Protein AF-A0A2P9A8A1-F1 (afdb_monomer_lite)

Radius of gyration: 34.16 Å; chains: 1; bounding box: 53×49×108 Å

pLDDT: mean 90.62, std 10.9, range [49.34, 97.44]

Secondary structure (DSSP, 8-state):
--HHHHHHHSSPP--S---HHHH--PPP-SS---TT-S-HHHHHHHHHTSTT-STT-SSSHHHHHHHHHHHHHSTTSSPPPGGGHHHHGGG-HHHHHHHHHHSTT--THHHHHHHHHHIIIIIT--SS---HHHHHHHHHHHHHHH-

Structure (mmCIF, N/CA/C/O backbone):
data_AF-A0A2P9A8A1-F1
#
_entry.id   AF-A0A2P9A8A1-F1
#
loop_
_atom_site.group_PDB
_atom_site.id
_atom_site.type_symbol
_atom_site.label_atom_id
_atom_site.label_alt_id
_atom_site.label_comp_id
_atom_site.label_asym_id
_atom_site.label_entity_id
_atom_site.label_seq_id
_atom_site.pdbx_PDB_ins_code
_atom_site.Cartn_x
_atom_site.Cartn_y
_atom_site.Cartn_z
_atom_site.occupancy
_atom_site.B_iso_or_equiv
_atom_site.auth_seq_id
_atom_site.auth_comp_id
_atom_site.auth_asym_id
_atom_site.auth_atom_id
_atom_site.pdbx_PDB_model_num
ATOM 1 N N . MET A 1 1 ? 18.226 33.201 -76.814 1.00 49.34 1 MET A N 1
ATOM 2 C CA . MET A 1 1 ? 17.059 32.319 -76.571 1.00 49.34 1 MET A CA 1
ATOM 3 C C . MET A 1 1 ? 16.875 32.168 -75.066 1.00 49.34 1 MET A C 1
ATOM 5 O O . MET A 1 1 ? 17.801 31.730 -74.400 1.00 49.34 1 MET A O 1
ATOM 9 N N . ASN A 1 2 ? 15.728 32.590 -74.523 1.00 49.62 2 ASN A N 1
ATOM 10 C CA . ASN A 1 2 ? 15.439 32.546 -73.082 1.00 49.62 2 ASN A CA 1
ATOM 11 C C . ASN A 1 2 ? 15.038 31.127 -72.655 1.00 49.62 2 ASN A C 1
ATOM 13 O O . ASN A 1 2 ? 13.856 30.784 -72.641 1.00 49.62 2 ASN A O 1
ATOM 17 N N . ILE A 1 3 ? 16.036 30.314 -72.308 1.00 58.34 3 ILE A N 1
ATOM 18 C CA . ILE A 1 3 ? 15.895 28.912 -71.874 1.00 58.34 3 ILE A CA 1
ATOM 19 C C . ILE A 1 3 ? 14.925 28.781 -70.679 1.00 58.34 3 ILE A C 1
ATOM 21 O O . ILE A 1 3 ? 14.179 27.810 -70.578 1.00 58.34 3 ILE A O 1
ATOM 25 N N . SER A 1 4 ? 14.842 29.810 -69.830 1.00 57.91 4 SER A N 1
ATOM 26 C CA . SER A 1 4 ? 13.936 29.871 -68.677 1.00 57.91 4 SER A CA 1
ATOM 27 C C . SER A 1 4 ? 12.444 29.840 -69.038 1.00 57.91 4 SER A C 1
ATOM 29 O O . SER A 1 4 ? 11.661 29.227 -68.317 1.00 57.91 4 SER A O 1
ATOM 31 N N . ARG A 1 5 ? 12.025 30.447 -70.160 1.00 55.47 5 ARG A N 1
ATOM 32 C CA . ARG A 1 5 ? 10.606 30.464 -70.578 1.00 55.47 5 ARG A CA 1
ATOM 33 C C . ARG A 1 5 ? 10.151 29.141 -71.194 1.00 55.47 5 ARG A C 1
ATOM 35 O O . ARG A 1 5 ? 8.987 28.786 -71.053 1.00 55.47 5 ARG A O 1
ATOM 42 N N . VAL A 1 6 ? 11.063 28.408 -71.836 1.00 55.31 6 VAL A N 1
ATOM 43 C CA . VAL A 1 6 ? 10.776 27.097 -72.447 1.00 55.31 6 VAL A CA 1
ATOM 44 C C . VAL A 1 6 ? 10.586 26.023 -71.371 1.00 55.31 6 VAL A C 1
ATOM 46 O O . VAL A 1 6 ? 9.683 25.200 -71.470 1.00 55.31 6 VAL A O 1
ATOM 49 N N . LEU A 1 7 ? 11.370 26.076 -70.288 1.00 56.22 7 LEU A N 1
ATOM 50 C CA . LEU A 1 7 ? 11.226 25.153 -69.155 1.00 56.22 7 LEU A CA 1
ATOM 51 C C . LEU A 1 7 ? 9.927 25.376 -68.358 1.00 56.22 7 LEU A C 1
ATOM 53 O O . LEU A 1 7 ? 9.366 24.424 -67.822 1.00 56.22 7 LEU A O 1
ATOM 57 N N . LEU A 1 8 ? 9.416 26.613 -68.322 1.00 57.06 8 LEU A N 1
ATOM 58 C CA . LEU A 1 8 ? 8.152 26.961 -67.661 1.00 57.06 8 LEU A CA 1
ATOM 59 C C . LEU A 1 8 ? 6.901 26.536 -68.448 1.00 57.06 8 LEU A C 1
ATOM 61 O O . LEU A 1 8 ? 5.870 26.307 -67.826 1.00 57.06 8 LEU A O 1
ATOM 65 N N . SER A 1 9 ? 6.955 26.408 -69.782 1.00 56.66 9 SER A N 1
ATOM 66 C CA . SER A 1 9 ? 5.786 25.954 -70.561 1.00 56.66 9 SER A CA 1
ATOM 67 C C . SER A 1 9 ? 5.607 24.431 -70.555 1.00 56.66 9 SER A C 1
ATOM 69 O O . SER A 1 9 ? 4.524 23.938 -70.860 1.00 56.66 9 SER A O 1
ATOM 71 N N . SER A 1 10 ? 6.653 23.684 -70.185 1.00 61.09 10 SER A N 1
ATOM 72 C CA . SER A 1 10 ? 6.654 22.219 -70.098 1.00 61.09 10 SER A CA 1
ATOM 73 C C . SER A 1 10 ? 6.250 21.676 -68.717 1.00 61.09 10 SER A C 1
ATOM 75 O O . SER A 1 10 ? 6.107 20.459 -68.565 1.00 61.09 10 SER A O 1
ATOM 77 N N . SER A 1 11 ? 6.094 22.518 -67.693 1.00 64.56 11 SER A N 1
ATOM 78 C CA . SER A 1 11 ? 5.793 22.065 -66.333 1.00 64.56 11 SER A CA 1
ATOM 79 C C . SER A 1 11 ? 4.281 22.016 -66.079 1.00 64.56 11 SER A C 1
ATOM 81 O O . SER A 1 11 ? 3.553 22.997 -66.223 1.00 64.56 11 SER A O 1
ATOM 83 N N . LYS A 1 12 ? 3.772 20.837 -65.694 1.00 80.81 12 LYS A N 1
ATOM 84 C CA . LYS A 1 12 ? 2.375 20.685 -65.259 1.00 80.81 12 LYS A CA 1
ATOM 85 C C . LYS A 1 12 ? 2.170 21.453 -63.948 1.00 80.81 12 LYS A C 1
ATOM 87 O O . LYS A 1 12 ? 2.902 21.230 -62.987 1.00 80.81 12 LYS A O 1
ATOM 92 N N . ILE A 1 13 ? 1.159 22.324 -63.900 1.00 81.94 13 ILE A N 1
ATOM 93 C CA . ILE A 1 13 ? 0.822 23.112 -62.705 1.00 81.94 13 ILE A CA 1
ATOM 94 C C . ILE A 1 13 ? 0.342 22.173 -61.592 1.00 81.94 13 ILE A C 1
ATOM 96 O O . ILE A 1 13 ? -0.604 21.401 -61.774 1.00 81.94 13 ILE A O 1
ATOM 100 N N . LEU A 1 14 ? 0.989 22.254 -60.430 1.00 81.81 14 LEU A N 1
ATOM 101 C CA . LEU A 1 14 ? 0.607 21.519 -59.230 1.00 81.81 14 LEU A CA 1
ATOM 102 C C . LEU A 1 14 ? -0.719 22.080 -58.684 1.00 81.81 14 LEU A C 1
ATOM 104 O O . LEU A 1 14 ? -0.773 23.217 -58.228 1.00 81.81 14 LEU A O 1
ATOM 108 N N . LYS A 1 15 ? -1.793 21.282 -58.736 1.00 87.19 15 LYS A N 1
ATOM 109 C CA . LYS A 1 15 ? -3.138 21.668 -58.252 1.00 87.19 15 LYS A CA 1
ATOM 110 C C . LYS A 1 15 ? -3.450 21.194 -56.828 1.00 87.19 15 LYS A C 1
ATOM 112 O O . LYS A 1 15 ? -4.423 21.643 -56.234 1.00 87.19 15 LYS A O 1
ATOM 117 N N . ARG A 1 16 ? -2.671 20.244 -56.303 1.00 90.44 16 ARG A N 1
ATOM 118 C CA . ARG A 1 16 ? -2.910 19.613 -54.999 1.00 90.44 16 ARG A CA 1
ATOM 119 C C . ARG A 1 16 ? -2.293 20.453 -53.884 1.00 90.44 16 ARG A C 1
ATOM 121 O O . ARG A 1 16 ? -1.136 20.846 -54.001 1.00 90.44 16 ARG A O 1
ATOM 128 N N . ASN A 1 17 ? -3.034 20.654 -52.795 1.00 91.31 17 ASN A N 1
ATOM 129 C CA . ASN A 1 17 ? -2.475 21.209 -51.566 1.00 91.31 17 ASN A CA 1
ATOM 130 C C . ASN A 1 17 ? -1.531 20.173 -50.925 1.00 91.31 17 ASN A C 1
ATOM 132 O O . ASN A 1 17 ? -1.974 19.076 -50.583 1.00 91.31 17 ASN A O 1
ATOM 136 N N . ILE A 1 18 ? -0.238 20.491 -50.834 1.00 91.00 18 ILE A N 1
ATOM 137 C CA . ILE A 1 18 ? 0.776 19.620 -50.226 1.00 91.00 18 ILE A CA 1
ATOM 138 C C . ILE A 1 18 ? 0.878 19.978 -48.748 1.00 91.00 18 ILE A C 1
ATOM 140 O O . ILE A 1 18 ? 1.204 21.111 -48.399 1.00 91.00 18 ILE A O 1
ATOM 144 N N . GLU A 1 19 ? 0.620 19.008 -47.878 1.00 92.19 19 GLU A N 1
ATOM 145 C CA . GLU A 1 19 ? 0.739 19.208 -46.438 1.00 92.19 19 GLU A CA 1
ATOM 146 C C . GLU A 1 19 ? 2.200 19.129 -45.974 1.00 92.19 19 GLU A C 1
ATOM 148 O O . GLU A 1 19 ? 2.999 18.342 -46.480 1.00 92.19 19 GLU A O 1
ATOM 153 N N . PHE A 1 20 ? 2.545 19.895 -44.937 1.00 92.94 20 PHE A N 1
ATOM 154 C CA . PHE A 1 20 ? 3.913 19.966 -44.409 1.00 92.94 20 PHE A CA 1
ATOM 155 C C . PHE A 1 20 ? 4.467 18.606 -43.950 1.00 92.94 20 PHE A C 1
ATOM 157 O O . PHE A 1 20 ? 5.652 18.332 -44.126 1.00 92.94 20 PHE A O 1
ATOM 164 N N . LYS A 1 21 ? 3.603 17.722 -43.431 1.00 92.12 21 LYS A N 1
ATOM 165 C CA . LYS A 1 21 ? 3.961 16.359 -42.992 1.00 92.12 21 LYS A CA 1
ATOM 166 C C . LYS A 1 21 ? 4.468 15.462 -44.124 1.00 92.12 21 LYS A C 1
ATOM 168 O O . LYS A 1 21 ? 5.176 14.495 -43.869 1.00 92.12 21 LYS A O 1
ATOM 173 N N . GLU A 1 22 ? 4.080 15.765 -45.360 1.00 91.38 22 GLU A N 1
ATOM 174 C CA . GLU A 1 22 ? 4.528 15.027 -46.542 1.00 91.38 22 GLU A CA 1
ATOM 175 C C . GLU A 1 22 ? 5.934 15.459 -46.970 1.00 91.38 22 GLU A C 1
ATOM 177 O O . GLU A 1 22 ? 6.644 14.698 -47.619 1.00 91.38 22 GLU A O 1
ATOM 182 N N . ILE A 1 23 ? 6.330 16.679 -46.601 1.00 93.75 23 ILE A N 1
ATOM 183 C CA . ILE A 1 23 ? 7.630 17.264 -46.937 1.00 93.75 23 ILE A CA 1
ATOM 184 C C . ILE A 1 23 ? 8.644 16.944 -45.838 1.00 93.75 23 ILE A C 1
ATOM 186 O O . ILE A 1 23 ? 9.775 16.554 -46.120 1.00 93.75 23 ILE A O 1
ATOM 190 N N . PHE A 1 24 ? 8.237 17.090 -44.577 1.00 94.75 24 PHE A N 1
ATOM 191 C CA . PHE A 1 24 ? 9.097 16.895 -43.421 1.00 94.75 24 PHE A CA 1
ATOM 192 C C . PHE A 1 24 ? 8.554 15.793 -42.523 1.00 94.75 24 PHE A C 1
ATOM 194 O O . PHE A 1 24 ? 7.532 15.948 -41.856 1.00 94.75 24 PHE A O 1
ATOM 201 N N . THR A 1 25 ? 9.297 14.692 -42.450 1.00 91.75 25 THR A N 1
ATOM 202 C CA . THR A 1 25 ? 9.044 13.621 -41.487 1.00 91.75 25 THR A CA 1
ATOM 203 C C . THR A 1 25 ? 9.807 13.911 -40.191 1.00 91.75 25 THR A C 1
ATOM 205 O O . THR A 1 25 ? 11.045 13.858 -40.199 1.00 91.75 25 THR A O 1
ATOM 208 N N . PRO A 1 26 ? 9.127 14.218 -39.071 1.00 93.44 26 PRO A N 1
ATOM 209 C CA . PRO A 1 26 ? 9.803 14.399 -37.796 1.00 93.44 26 PRO A CA 1
ATOM 210 C C . PRO A 1 26 ? 10.411 13.073 -37.328 1.00 93.44 26 PRO A C 1
ATOM 212 O O . PRO A 1 26 ? 9.877 11.993 -37.580 1.00 93.44 26 PRO A O 1
ATOM 215 N N . ARG A 1 27 ? 11.537 13.151 -36.619 1.00 91.38 27 ARG A N 1
ATOM 216 C CA . ARG A 1 27 ? 12.119 11.978 -35.959 1.00 91.38 27 ARG A CA 1
ATOM 217 C C . ARG A 1 27 ? 11.309 11.630 -34.710 1.00 91.38 27 ARG A C 1
ATOM 219 O O . ARG A 1 27 ? 10.767 12.509 -34.043 1.00 91.38 27 ARG A O 1
ATOM 226 N N . TRP A 1 28 ? 11.266 10.343 -34.382 1.00 92.19 28 TRP A N 1
ATOM 227 C CA . TRP A 1 28 ? 10.610 9.856 -33.174 1.00 92.19 28 TRP A CA 1
ATOM 228 C C . TRP A 1 28 ? 11.501 10.084 -31.947 1.00 92.19 28 TRP A C 1
ATOM 230 O O . TRP A 1 28 ? 12.593 9.524 -31.871 1.00 92.19 28 TRP A O 1
ATOM 240 N N . PHE A 1 29 ? 11.035 10.908 -31.005 1.00 92.94 29 PHE A N 1
ATOM 241 C CA . PHE A 1 29 ? 11.757 11.250 -29.767 1.00 92.94 29 PHE A CA 1
ATOM 242 C C . PHE A 1 29 ? 10.932 11.050 -28.488 1.00 92.94 29 PHE A C 1
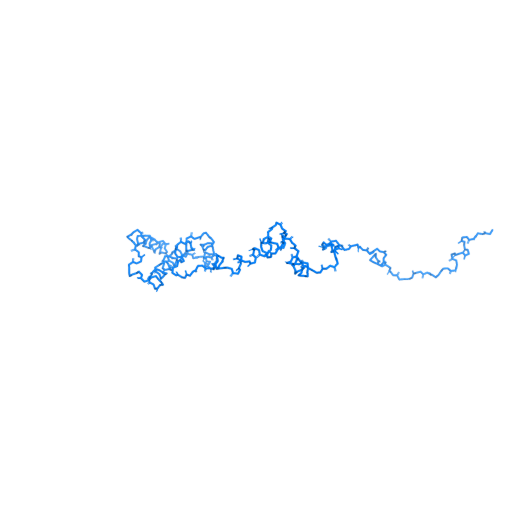ATOM 244 O O . PHE A 1 29 ? 11.433 11.307 -27.398 1.00 92.94 29 PHE A O 1
ATOM 251 N N . LEU A 1 30 ? 9.675 10.610 -28.604 1.00 94.94 30 LEU A N 1
ATOM 252 C CA . LEU A 1 30 ? 8.812 10.361 -27.444 1.00 94.94 30 LEU A CA 1
ATOM 253 C C . LEU A 1 30 ? 9.306 9.174 -26.609 1.00 94.94 30 LEU A C 1
ATOM 255 O O . LEU A 1 30 ? 9.154 9.162 -25.392 1.00 94.94 30 LEU A O 1
ATOM 259 N N . GLU A 1 31 ? 9.920 8.194 -27.267 1.00 94.38 31 GLU A N 1
ATOM 260 C CA . GLU A 1 31 ? 10.463 6.998 -26.636 1.00 94.38 31 GLU A CA 1
ATOM 261 C C . GLU A 1 31 ? 11.984 6.963 -26.772 1.00 94.38 31 GLU A C 1
ATOM 263 O O . GLU A 1 31 ? 12.547 7.326 -27.810 1.00 94.38 31 GLU A O 1
ATOM 268 N N . CYS A 1 32 ? 12.658 6.484 -25.726 1.00 93.62 32 CYS A N 1
ATOM 269 C CA . CYS A 1 32 ? 14.102 6.300 -25.751 1.00 93.62 32 CYS A CA 1
ATOM 270 C C . CYS A 1 32 ? 14.505 5.275 -26.830 1.00 93.62 32 CYS A C 1
ATOM 272 O O . CYS A 1 32 ? 13.882 4.215 -26.944 1.00 93.62 32 CYS A O 1
ATOM 274 N N . PRO A 1 33 ? 15.584 5.524 -27.594 1.00 94.75 33 PRO A N 1
ATOM 275 C CA . PRO A 1 33 ? 16.031 4.598 -28.626 1.00 94.75 33 PRO A CA 1
ATOM 276 C C . PRO A 1 33 ? 16.561 3.283 -28.035 1.00 94.75 33 PRO A C 1
ATOM 278 O O . PRO A 1 33 ? 17.372 3.258 -27.108 1.00 94.75 33 PRO A O 1
ATOM 281 N N . ASN A 1 34 ? 16.156 2.161 -28.634 1.00 95.62 34 ASN A N 1
ATOM 282 C CA . ASN A 1 34 ? 16.669 0.832 -28.305 1.00 95.62 34 ASN A CA 1
ATOM 283 C C . ASN A 1 34 ? 17.902 0.495 -29.163 1.00 95.62 34 ASN A C 1
ATOM 285 O O . ASN A 1 34 ? 17.777 -0.095 -30.237 1.00 95.62 34 ASN A O 1
ATOM 289 N N . TYR A 1 35 ? 19.098 0.843 -28.680 1.00 95.12 35 TYR A N 1
ATOM 290 C CA . TYR A 1 35 ? 20.344 0.590 -29.418 1.00 95.12 35 TYR A CA 1
ATOM 291 C C . TYR A 1 35 ? 20.728 -0.890 -29.517 1.00 95.12 35 TYR A C 1
ATOM 293 O O . TYR A 1 35 ? 21.195 -1.318 -30.565 1.00 95.12 35 TYR A O 1
ATOM 301 N N . SER A 1 36 ? 20.482 -1.695 -28.479 1.00 92.38 36 SER A N 1
ATOM 302 C CA . SER A 1 36 ? 20.812 -3.131 -28.496 1.00 92.38 36 SER A CA 1
ATOM 303 C C . SER A 1 36 ? 19.857 -3.969 -29.354 1.00 92.38 36 SER A C 1
ATOM 305 O O . SER A 1 36 ? 20.063 -5.168 -29.481 1.00 92.38 36 SER A O 1
ATOM 307 N N . ARG A 1 37 ? 18.783 -3.373 -29.902 1.00 95.50 37 ARG A N 1
ATOM 308 C CA . ARG A 1 37 ? 17.772 -4.039 -30.752 1.00 95.50 37 ARG A CA 1
ATOM 309 C C . ARG A 1 37 ? 17.125 -5.282 -30.125 1.00 95.50 37 ARG A C 1
ATOM 311 O O . ARG A 1 37 ? 16.558 -6.115 -30.822 1.00 95.50 37 ARG A O 1
ATOM 318 N N . MET A 1 38 ? 17.163 -5.373 -28.799 1.00 95.50 38 MET A N 1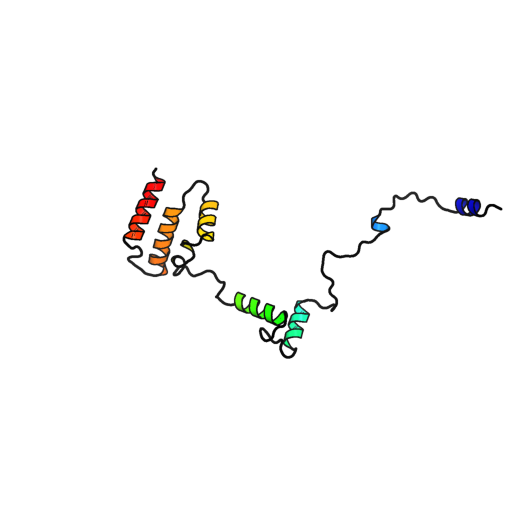
ATOM 319 C CA . MET A 1 38 ? 16.589 -6.465 -28.014 1.00 95.50 38 MET A CA 1
ATOM 320 C C . MET A 1 38 ? 15.536 -5.926 -27.047 1.00 95.50 38 MET A C 1
ATOM 322 O O . MET A 1 38 ? 15.756 -4.852 -26.469 1.00 95.50 38 MET A O 1
ATOM 326 N N . PRO A 1 39 ? 14.420 -6.646 -26.836 1.00 96.50 39 PRO A N 1
ATOM 327 C CA . PRO A 1 39 ? 13.422 -6.267 -25.843 1.00 96.50 39 PRO A CA 1
ATOM 328 C C . PRO A 1 39 ? 13.970 -6.435 -24.417 1.00 96.50 39 PRO A C 1
ATOM 330 O O . PRO A 1 39 ? 14.860 -7.251 -24.174 1.00 96.50 39 PRO A O 1
ATOM 333 N N . LEU A 1 40 ? 13.422 -5.676 -23.460 1.00 94.81 40 LEU A N 1
ATOM 334 C CA . LEU A 1 40 ? 13.923 -5.635 -22.077 1.00 94.81 40 LEU A CA 1
ATOM 335 C C . LEU A 1 40 ? 13.900 -6.999 -21.376 1.00 94.81 40 LEU A C 1
ATOM 337 O O . LEU A 1 40 ? 14.866 -7.340 -20.700 1.00 94.81 40 LEU A O 1
ATOM 341 N N . TRP A 1 41 ? 12.849 -7.800 -21.573 1.00 94.94 41 TRP A N 1
ATOM 342 C CA . TRP A 1 41 ? 12.740 -9.127 -20.955 1.00 94.94 41 TRP A CA 1
ATOM 343 C C . TRP A 1 41 ? 13.853 -10.075 -21.421 1.00 94.94 41 TRP A C 1
ATOM 345 O O . TRP A 1 41 ? 14.392 -10.831 -20.617 1.00 94.94 41 TRP A O 1
ATOM 355 N N . LYS A 1 42 ? 14.252 -9.993 -22.700 1.00 96.44 42 LYS A N 1
ATOM 356 C CA . LYS A 1 42 ? 15.328 -10.824 -23.251 1.00 96.44 42 LYS A CA 1
ATOM 357 C C . LYS A 1 42 ? 16.678 -10.402 -22.682 1.00 96.44 42 LYS A C 1
ATOM 359 O O . LYS A 1 42 ? 17.448 -11.257 -22.272 1.00 96.44 42 LYS A O 1
ATOM 364 N N . ARG A 1 43 ? 16.919 -9.092 -22.561 1.00 94.12 43 ARG A N 1
ATOM 365 C CA . ARG A 1 43 ? 18.125 -8.561 -21.901 1.00 94.12 43 ARG A CA 1
ATOM 366 C C . ARG A 1 43 ? 18.204 -8.971 -20.431 1.00 94.12 43 ARG A C 1
ATOM 368 O O . ARG A 1 43 ? 19.280 -9.289 -19.943 1.00 94.12 43 ARG A O 1
ATOM 375 N N . PHE A 1 44 ? 17.069 -8.967 -19.729 1.00 95.50 44 PHE A N 1
ATOM 376 C CA . PHE A 1 44 ? 16.998 -9.443 -18.350 1.00 95.50 44 PHE A CA 1
ATOM 377 C C . PHE A 1 44 ? 17.333 -10.935 -18.255 1.00 95.50 44 PHE A C 1
ATOM 379 O O . PHE A 1 44 ? 18.118 -11.323 -17.391 1.00 95.50 44 PHE A O 1
ATOM 386 N N . PHE A 1 45 ? 16.775 -11.747 -19.160 1.00 95.69 45 PHE A N 1
ATOM 387 C CA . PHE A 1 45 ? 17.024 -13.185 -19.228 1.00 95.69 45 PHE A CA 1
ATOM 388 C C . PHE A 1 45 ? 18.491 -13.503 -19.550 1.00 95.69 45 PHE A C 1
ATOM 390 O O . PHE A 1 45 ? 19.114 -14.277 -18.836 1.00 95.69 45 PHE A O 1
ATOM 397 N N . GLU A 1 46 ? 19.080 -12.854 -20.557 1.00 95.00 46 GLU A N 1
ATOM 398 C CA . GLU A 1 46 ? 20.507 -12.988 -20.895 1.00 95.00 46 GLU A CA 1
ATOM 399 C C . GLU A 1 46 ? 21.422 -12.540 -19.742 1.00 95.00 46 GLU A C 1
ATOM 401 O O . GLU A 1 46 ? 22.439 -13.179 -19.465 1.00 95.00 46 GLU A O 1
ATOM 406 N N . GLY A 1 47 ? 21.028 -11.493 -19.009 1.00 93.12 47 GLY A N 1
ATOM 407 C CA . GLY A 1 47 ? 21.735 -11.025 -17.817 1.00 93.12 47 GLY A CA 1
ATOM 408 C C . GLY A 1 47 ? 21.875 -12.091 -16.726 1.00 93.12 47 GLY A C 1
ATOM 409 O O . GLY A 1 47 ? 22.891 -12.109 -16.037 1.00 93.12 47 GLY A O 1
ATOM 410 N N . GLN A 1 48 ? 20.930 -13.035 -16.623 1.00 93.88 48 GLN A N 1
ATOM 411 C CA . GLN A 1 48 ? 21.001 -14.125 -15.640 1.00 93.88 48 GLN A CA 1
ATOM 412 C C . GLN A 1 48 ? 22.168 -15.080 -15.901 1.00 93.88 48 GLN A C 1
ATOM 414 O O . GLN 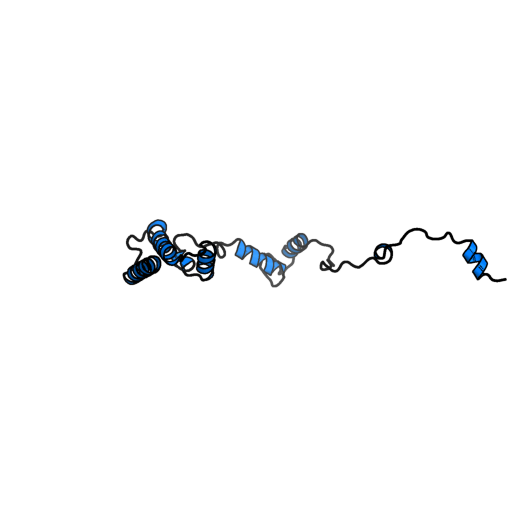A 1 48 ? 22.732 -15.640 -14.966 1.00 93.88 48 GLN A O 1
ATOM 419 N N . TYR A 1 49 ? 22.544 -15.254 -17.166 1.00 94.69 49 TYR A N 1
ATOM 420 C CA . TYR A 1 49 ? 23.634 -16.139 -17.579 1.00 94.69 49 TYR A CA 1
ATOM 421 C C . TYR A 1 49 ? 24.987 -15.418 -17.656 1.00 94.69 49 TYR A C 1
ATOM 423 O O . TYR A 1 49 ? 25.996 -16.030 -18.001 1.00 94.69 49 TYR A O 1
ATOM 431 N N . THR A 1 50 ? 25.026 -14.123 -17.331 1.00 92.88 50 THR A N 1
ATOM 432 C CA . THR A 1 50 ? 26.252 -13.323 -17.312 1.00 92.88 50 THR A CA 1
ATOM 433 C C . THR A 1 50 ? 26.876 -13.353 -15.916 1.00 92.88 50 THR A C 1
ATOM 435 O O . THR A 1 50 ? 26.185 -13.196 -14.906 1.00 92.88 50 THR A O 1
ATOM 438 N N . ASN A 1 51 ? 28.197 -13.537 -15.839 1.00 91.69 51 ASN A N 1
ATOM 439 C CA . ASN A 1 51 ? 28.893 -13.618 -14.556 1.00 91.69 51 ASN A CA 1
ATOM 440 C C . ASN A 1 51 ? 28.712 -12.324 -13.736 1.00 91.69 51 ASN A C 1
ATOM 442 O O . ASN A 1 51 ? 28.843 -11.220 -14.263 1.00 91.69 51 ASN A O 1
ATOM 446 N N . GLY A 1 52 ? 28.403 -12.462 -12.444 1.00 88.50 52 GLY A N 1
ATOM 447 C CA . GLY A 1 52 ? 28.180 -11.334 -11.535 1.00 88.50 52 GLY A CA 1
ATOM 448 C C . GLY A 1 52 ? 26.843 -10.599 -11.704 1.00 88.50 52 GLY A C 1
ATOM 449 O O . GLY A 1 52 ? 26.714 -9.496 -11.183 1.00 88.50 52 GLY A O 1
ATOM 450 N N . SER A 1 53 ? 25.869 -11.165 -12.430 1.00 91.88 53 SER A N 1
ATOM 451 C CA . SER A 1 53 ? 24.540 -10.554 -12.661 1.00 91.88 53 SER A CA 1
ATOM 452 C C . SER A 1 53 ? 23.355 -11.509 -12.431 1.00 91.88 53 SER A C 1
ATOM 454 O O . SER A 1 53 ? 22.241 -11.247 -12.887 1.00 91.88 53 SER A O 1
ATOM 456 N N . PHE A 1 54 ? 23.583 -12.625 -11.732 1.00 93.25 54 PHE A N 1
ATOM 457 C CA . PHE A 1 54 ? 22.555 -13.634 -11.470 1.00 93.25 54 PHE A CA 1
ATOM 458 C C . PHE A 1 54 ? 21.537 -13.160 -10.421 1.00 93.25 54 PHE A C 1
ATOM 460 O O . PHE A 1 54 ? 21.909 -12.787 -9.309 1.00 93.25 54 PHE A O 1
ATOM 467 N N . LEU A 1 55 ? 20.245 -13.234 -10.749 1.00 90.56 55 LEU A N 1
ATOM 468 C CA . LEU A 1 55 ? 19.119 -12.785 -9.927 1.00 90.56 55 LEU A CA 1
ATOM 469 C C . LEU A 1 55 ? 19.368 -11.399 -9.333 1.00 90.56 55 LEU A C 1
ATOM 471 O O . LEU A 1 55 ? 19.498 -10.449 -10.089 1.00 90.56 55 LEU A O 1
ATOM 475 N N . PHE A 1 56 ? 19.409 -11.282 -8.004 1.00 89.81 56 PHE A N 1
ATOM 476 C CA . PHE A 1 56 ? 19.626 -10.040 -7.261 1.00 89.81 56 PHE A CA 1
ATOM 477 C C . PHE A 1 56 ? 21.092 -9.840 -6.843 1.00 89.81 56 PHE A C 1
ATOM 479 O O . PHE A 1 56 ? 21.396 -8.900 -6.113 1.00 89.81 56 PHE A O 1
ATOM 486 N N . PHE A 1 57 ? 22.005 -10.713 -7.278 1.00 91.56 57 PHE A N 1
ATOM 487 C CA . PHE A 1 57 ? 23.429 -10.575 -6.997 1.00 91.56 57 PHE A CA 1
ATOM 488 C C . PHE A 1 57 ? 24.094 -9.635 -8.008 1.00 91.56 57 PHE A C 1
ATOM 490 O O . PHE A 1 57 ? 23.777 -9.647 -9.200 1.00 91.56 57 PHE A O 1
ATOM 497 N N . GLY A 1 58 ? 25.037 -8.828 -7.519 1.00 92.75 58 GLY A N 1
ATOM 498 C CA . GLY A 1 58 ? 25.742 -7.820 -8.308 1.00 92.75 58 GLY A CA 1
ATOM 499 C C . GLY A 1 58 ? 25.050 -6.456 -8.329 1.00 92.75 58 GLY A C 1
ATOM 500 O O . GLY A 1 58 ? 24.053 -6.227 -7.652 1.00 92.75 58 GLY A O 1
ATOM 501 N N . A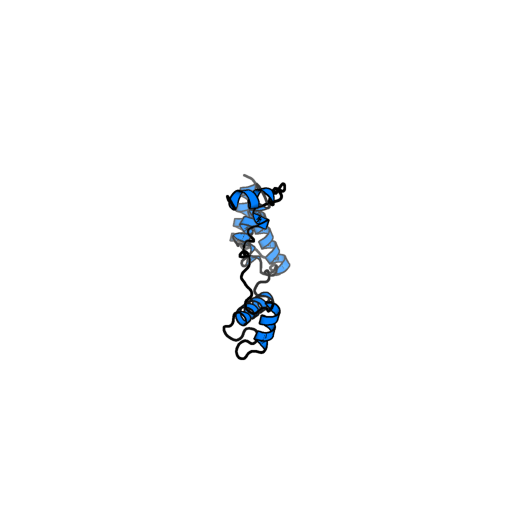SN A 1 59 ? 25.608 -5.542 -9.125 1.00 92.75 59 ASN A N 1
ATOM 502 C CA . ASN A 1 59 ? 25.210 -4.127 -9.162 1.00 92.75 59 ASN A CA 1
ATOM 503 C C . ASN A 1 59 ? 24.584 -3.717 -10.508 1.00 92.75 59 ASN A C 1
ATOM 505 O O . ASN A 1 59 ? 24.462 -2.530 -10.807 1.00 92.75 59 ASN A O 1
ATOM 509 N N . ALA A 1 60 ? 24.226 -4.688 -11.352 1.00 94.12 60 ALA A N 1
ATOM 510 C CA . ALA A 1 60 ? 23.553 -4.424 -12.615 1.00 94.12 60 ALA A CA 1
ATOM 511 C C . ALA A 1 60 ? 22.096 -3.985 -12.380 1.00 94.12 60 ALA A C 1
ATOM 513 O O . ALA A 1 60 ? 21.472 -4.316 -11.370 1.00 94.12 60 ALA A O 1
ATOM 514 N N . TRP A 1 61 ? 21.509 -3.290 -13.358 1.00 93.94 61 TRP A N 1
ATOM 515 C CA . TRP A 1 61 ? 20.091 -2.909 -13.304 1.00 93.94 61 TRP A CA 1
ATOM 516 C C . TRP A 1 61 ? 19.163 -4.136 -13.248 1.00 93.94 61 TRP A C 1
ATOM 518 O O . TRP A 1 61 ? 18.094 -4.070 -12.643 1.00 93.94 61 TRP A O 1
ATOM 528 N N . THR A 1 62 ? 19.579 -5.267 -13.836 1.00 94.19 62 THR A N 1
ATOM 529 C CA . THR A 1 62 ? 18.866 -6.551 -13.755 1.00 94.19 62 THR A CA 1
ATOM 530 C C . THR A 1 62 ? 18.798 -7.047 -12.316 1.00 94.19 62 THR A C 1
ATOM 532 O O . THR A 1 62 ? 17.738 -7.495 -11.884 1.00 94.19 62 THR A O 1
ATOM 535 N N . SER A 1 63 ? 19.884 -6.881 -11.556 1.00 94.50 63 SER A N 1
ATOM 536 C CA . SER A 1 63 ? 19.968 -7.246 -10.143 1.00 94.50 63 SER A CA 1
ATOM 537 C C . SER A 1 63 ? 19.073 -6.376 -9.270 1.00 94.50 63 SER A C 1
ATOM 539 O O . SER A 1 63 ? 18.323 -6.894 -8.443 1.00 94.50 63 SER A O 1
ATOM 541 N N . MET A 1 64 ? 19.062 -5.063 -9.515 1.00 94.25 64 MET A N 1
ATOM 542 C CA . MET A 1 64 ? 18.147 -4.141 -8.833 1.00 94.25 64 MET A CA 1
ATOM 543 C C . MET A 1 64 ? 16.678 -4.480 -9.112 1.00 94.25 64 MET A C 1
ATOM 545 O O . MET A 1 64 ? 15.860 -4.494 -8.193 1.00 94.25 64 MET A O 1
ATOM 549 N N . PHE A 1 65 ? 16.341 -4.781 -10.369 1.00 95.19 65 PHE A N 1
ATOM 550 C CA . PHE A 1 65 ? 14.989 -5.181 -10.749 1.00 95.19 65 PHE A CA 1
ATOM 551 C C . PHE A 1 65 ? 14.579 -6.501 -10.083 1.00 95.19 65 PHE A C 1
ATOM 553 O O . PHE A 1 65 ? 13.501 -6.577 -9.496 1.00 95.19 65 PHE A O 1
ATOM 560 N N . ALA A 1 66 ? 15.443 -7.519 -10.115 1.00 95.38 66 ALA A N 1
ATOM 561 C CA . ALA A 1 66 ? 15.184 -8.802 -9.467 1.00 95.38 66 ALA A CA 1
ATOM 562 C C . ALA A 1 66 ? 15.025 -8.654 -7.947 1.00 95.38 66 ALA A C 1
ATOM 564 O O . ALA A 1 66 ? 14.154 -9.289 -7.359 1.00 95.38 66 ALA A O 1
ATOM 565 N N . PHE A 1 67 ? 15.813 -7.785 -7.309 1.00 95.31 67 PHE A N 1
ATOM 566 C CA . PHE A 1 67 ? 15.674 -7.488 -5.885 1.00 95.31 67 PHE A CA 1
ATOM 567 C C . PHE A 1 67 ? 14.338 -6.810 -5.567 1.00 95.31 67 PHE A C 1
ATOM 569 O O . PHE A 1 67 ? 13.632 -7.236 -4.655 1.00 95.31 67 PHE A O 1
ATOM 576 N N . ALA A 1 68 ? 13.949 -5.797 -6.345 1.00 95.62 68 ALA A N 1
ATOM 577 C CA . ALA A 1 68 ? 12.653 -5.142 -6.189 1.00 95.62 68 ALA A CA 1
ATOM 578 C C . ALA A 1 68 ? 11.494 -6.134 -6.379 1.00 95.62 68 ALA A C 1
ATOM 580 O O . ALA A 1 68 ? 10.550 -6.139 -5.589 1.00 95.62 68 ALA A O 1
ATOM 581 N N . PHE A 1 69 ? 11.598 -7.017 -7.376 1.00 95.31 69 PHE A N 1
ATOM 582 C CA . PHE A 1 69 ? 10.623 -8.078 -7.605 1.00 95.31 69 PHE A CA 1
ATOM 583 C C . PHE A 1 69 ? 10.568 -9.073 -6.440 1.00 95.31 69 PHE A C 1
ATOM 585 O O . PHE A 1 69 ? 9.481 -9.443 -6.012 1.00 95.31 69 PHE A O 1
ATOM 592 N N . MET A 1 70 ? 11.712 -9.457 -5.870 1.00 95.44 70 MET A N 1
ATOM 593 C CA . MET A 1 70 ? 11.769 -10.324 -4.689 1.00 95.44 70 MET A CA 1
ATOM 594 C C . MET A 1 70 ? 11.131 -9.676 -3.460 1.00 95.44 70 MET A C 1
ATOM 596 O O . MET A 1 70 ? 10.414 -10.348 -2.723 1.00 95.44 70 MET A O 1
ATOM 600 N N . LEU A 1 71 ? 11.353 -8.379 -3.233 1.00 95.81 71 LEU A N 1
ATOM 601 C CA . LEU A 1 71 ? 10.696 -7.671 -2.136 1.00 95.81 71 LEU A CA 1
ATOM 602 C C . LEU A 1 71 ? 9.183 -7.558 -2.348 1.00 95.81 71 LEU A C 1
ATOM 604 O O . LEU A 1 71 ? 8.437 -7.666 -1.381 1.00 95.81 71 LEU A O 1
ATOM 608 N N . TRP A 1 72 ? 8.740 -7.357 -3.590 1.00 94.75 72 TRP A N 1
ATOM 609 C CA . TRP A 1 72 ? 7.321 -7.337 -3.948 1.00 94.75 72 TRP A CA 1
ATOM 610 C C . TRP A 1 72 ? 6.661 -8.714 -3.816 1.00 94.75 72 TRP A C 1
ATOM 612 O O . TRP A 1 72 ? 5.537 -8.808 -3.341 1.00 94.75 72 TRP A O 1
ATOM 622 N N . TYR A 1 73 ? 7.366 -9.779 -4.200 1.00 95.06 73 TYR A N 1
ATOM 623 C CA . TYR A 1 73 ? 6.914 -11.159 -4.020 1.00 95.06 73 TYR A CA 1
ATOM 624 C C . TYR A 1 73 ? 6.915 -11.585 -2.542 1.00 95.06 73 TYR A C 1
ATOM 626 O O . TYR A 1 73 ? 6.195 -12.495 -2.135 1.00 95.06 73 TYR A O 1
ATOM 634 N N . SER A 1 74 ? 7.741 -10.935 -1.724 1.00 96.06 74 SER A N 1
ATOM 635 C CA . SER A 1 74 ? 7.776 -11.134 -0.282 1.00 96.06 74 SER A CA 1
ATOM 636 C C . SER A 1 74 ? 6.583 -10.477 0.415 1.00 96.06 74 SER A C 1
ATOM 638 O O . SER A 1 74 ? 6.039 -9.470 -0.024 1.00 96.06 74 SER A O 1
ATOM 640 N N . ARG A 1 75 ? 6.255 -10.978 1.608 1.00 93.88 75 ARG A N 1
ATOM 641 C CA . ARG A 1 75 ? 5.135 -10.500 2.440 1.00 93.88 75 ARG A CA 1
ATOM 642 C C . ARG A 1 75 ? 5.388 -9.144 3.113 1.00 93.88 75 ARG A C 1
ATOM 644 O O . ARG A 1 75 ? 4.587 -8.702 3.930 1.00 93.88 75 ARG A O 1
ATOM 651 N N . ILE A 1 76 ? 6.531 -8.507 2.850 1.00 93.44 76 ILE A N 1
ATOM 652 C CA . ILE A 1 76 ? 6.967 -7.275 3.533 1.00 93.44 76 ILE A CA 1
ATOM 653 C C . ILE A 1 76 ? 6.100 -6.079 3.128 1.00 93.44 76 ILE A C 1
ATOM 655 O O . ILE A 1 76 ? 5.816 -5.221 3.964 1.00 93.44 76 ILE A O 1
ATOM 659 N N . PHE A 1 77 ? 5.687 -6.020 1.861 1.00 94.25 77 PHE A N 1
ATOM 660 C CA . PHE A 1 77 ? 4.862 -4.933 1.334 1.00 94.25 77 PHE A CA 1
ATOM 661 C C . PHE A 1 77 ? 3.364 -5.250 1.312 1.00 94.25 77 PHE A C 1
ATOM 663 O O . PHE A 1 77 ? 2.567 -4.382 0.948 1.00 94.25 77 PHE A O 1
ATOM 670 N N . ASP A 1 78 ? 2.976 -6.453 1.736 1.00 93.00 78 ASP A N 1
ATOM 671 C CA . ASP A 1 78 ? 1.573 -6.817 1.871 1.00 93.00 78 ASP A CA 1
ATOM 672 C C . ASP A 1 78 ? 0.891 -5.992 2.977 1.00 93.00 78 ASP A C 1
ATOM 674 O O . ASP A 1 78 ? 1.524 -5.609 3.972 1.00 93.00 78 ASP A O 1
ATOM 678 N N . PRO A 1 79 ? -0.421 -5.720 2.853 1.00 93.81 79 PRO A N 1
ATOM 679 C CA . PRO A 1 79 ? -1.189 -5.117 3.931 1.00 93.81 79 PRO A CA 1
ATOM 680 C C . PRO A 1 79 ? -1.091 -5.936 5.230 1.00 93.81 79 PRO A C 1
ATOM 682 O O . PRO A 1 79 ? -1.071 -7.170 5.189 1.00 93.81 79 PRO A O 1
ATOM 685 N N . PRO A 1 80 ? -1.075 -5.279 6.404 1.00 94.06 80 PRO A N 1
ATOM 686 C CA . PRO A 1 80 ? -1.041 -5.993 7.671 1.00 94.06 80 PRO A CA 1
ATOM 687 C C . PRO A 1 80 ? -2.343 -6.780 7.894 1.00 94.06 80 PRO A C 1
ATOM 689 O O . PRO A 1 80 ? -3.415 -6.321 7.490 1.00 94.06 80 PRO A O 1
ATOM 692 N N . PRO A 1 81 ? -2.284 -7.924 8.597 1.00 95.00 81 PRO A N 1
ATOM 693 C CA . PRO A 1 81 ? -3.482 -8.662 8.975 1.00 95.00 81 PRO A CA 1
ATOM 694 C C . PRO A 1 81 ? -4.305 -7.885 10.015 1.00 95.00 81 PRO A C 1
ATOM 696 O O . PRO A 1 81 ? -3.773 -7.038 10.742 1.00 95.00 81 PRO A O 1
ATOM 699 N N . LEU A 1 82 ? -5.599 -8.209 10.120 1.00 93.44 82 LEU A N 1
ATOM 700 C CA . LEU A 1 82 ? -6.564 -7.516 10.990 1.00 93.44 82 LEU A CA 1
ATOM 701 C C . LEU A 1 82 ? -6.122 -7.480 12.464 1.00 93.44 82 LEU A C 1
ATOM 703 O O . LEU A 1 82 ? -6.243 -6.450 13.122 1.00 93.44 82 LEU A O 1
ATOM 707 N N . GLU A 1 83 ? -5.481 -8.549 12.940 1.00 93.44 83 GLU A N 1
ATOM 708 C CA . GLU A 1 83 ? -4.888 -8.657 14.281 1.00 93.44 83 GLU A CA 1
ATOM 709 C C . GLU A 1 83 ? -3.820 -7.591 14.605 1.00 93.44 83 GLU A C 1
ATOM 711 O O . GLU A 1 83 ? -3.478 -7.416 15.773 1.00 93.44 83 GLU A O 1
ATOM 716 N N . ARG A 1 84 ? -3.253 -6.894 13.607 1.00 93.75 84 ARG A N 1
ATOM 717 C CA . ARG A 1 84 ? -2.157 -5.911 13.762 1.00 93.75 84 ARG A CA 1
ATOM 718 C C . ARG A 1 84 ? -2.513 -4.520 13.232 1.00 93.75 84 ARG A C 1
ATOM 720 O O . ARG A 1 84 ? -1.679 -3.614 13.251 1.00 93.75 84 ARG A O 1
ATOM 727 N N . ILE A 1 85 ? -3.734 -4.323 12.752 1.00 94.38 85 ILE A N 1
ATOM 728 C CA . ILE A 1 85 ? -4.152 -3.072 12.110 1.00 94.38 85 ILE A CA 1
ATOM 729 C C . ILE A 1 85 ? -4.106 -1.870 13.069 1.00 94.38 85 ILE A C 1
ATOM 731 O O . ILE A 1 85 ? -3.712 -0.772 12.668 1.00 94.38 85 ILE A O 1
ATOM 735 N N . ASP A 1 86 ? -4.418 -2.069 14.347 1.00 92.31 86 ASP A N 1
ATOM 736 C CA . ASP A 1 86 ? -4.341 -1.038 15.392 1.00 92.31 86 ASP A CA 1
ATOM 737 C C . ASP A 1 86 ? -2.910 -0.549 15.675 1.00 92.31 86 ASP A C 1
ATOM 739 O O . ASP A 1 86 ? -2.729 0.580 16.130 1.00 92.31 86 ASP A O 1
ATOM 743 N N . LYS A 1 87 ? -1.885 -1.362 15.381 1.00 93.56 87 LYS A N 1
ATOM 744 C CA . LYS A 1 87 ? -0.484 -1.048 15.701 1.00 93.56 87 LYS A CA 1
ATOM 745 C C . LYS A 1 87 ? 0.064 0.128 14.893 1.00 93.56 87 LYS A C 1
ATOM 747 O O . LYS A 1 87 ? 0.929 0.849 15.379 1.00 93.56 87 LYS A O 1
ATOM 752 N N . TYR A 1 88 ? -0.420 0.319 13.667 1.00 95.94 88 TYR A N 1
ATOM 753 C CA . TYR A 1 88 ? 0.026 1.417 12.804 1.00 95.94 88 TYR A CA 1
ATOM 754 C C . TYR A 1 88 ? -1.095 1.980 11.929 1.00 95.94 88 TYR A C 1
ATOM 756 O O . TYR A 1 88 ? -1.262 3.196 11.845 1.00 95.94 88 TYR A O 1
ATOM 764 N N . TRP A 1 89 ? -1.888 1.117 11.286 1.00 96.44 89 TRP A N 1
ATOM 765 C CA . TRP A 1 89 ? -2.808 1.529 10.227 1.00 96.44 89 TRP A CA 1
ATOM 766 C C . TRP A 1 89 ? -3.940 2.439 10.720 1.00 96.44 89 TRP A C 1
ATOM 768 O O . TRP A 1 89 ? -4.124 3.513 10.150 1.00 96.44 89 TRP A O 1
ATOM 778 N N . LEU A 1 90 ? -4.630 2.098 11.818 1.00 95.62 90 LEU A N 1
ATOM 779 C CA . LEU A 1 90 ? -5.749 2.915 12.338 1.00 95.62 90 LEU A CA 1
ATOM 780 C C . LEU A 1 90 ? -5.324 4.314 12.810 1.00 95.62 90 LEU A C 1
ATOM 782 O O . LEU A 1 90 ? -6.133 5.243 12.863 1.00 95.62 90 LEU A O 1
ATOM 786 N N . ASN A 1 91 ? -4.037 4.485 13.106 1.00 95.12 91 ASN A N 1
ATOM 787 C CA . ASN A 1 91 ? -3.453 5.757 13.516 1.00 95.12 91 ASN A CA 1
ATOM 788 C C . ASN A 1 91 ? -2.661 6.452 12.401 1.00 95.12 91 ASN A C 1
ATOM 790 O O . ASN A 1 91 ? -2.117 7.532 12.626 1.00 95.12 91 ASN A O 1
ATOM 794 N N . SER A 1 92 ? -2.634 5.881 11.194 1.00 96.75 92 SER A N 1
ATOM 795 C CA . SER A 1 92 ? -1.906 6.430 10.053 1.00 96.75 92 SER A CA 1
ATOM 796 C C . SER A 1 92 ? -2.589 7.687 9.491 1.00 96.75 92 SER A C 1
ATOM 798 O O . SER A 1 92 ? -3.820 7.715 9.366 1.00 96.75 92 SER A O 1
ATOM 800 N N . PRO A 1 93 ? -1.825 8.714 9.064 1.00 97.44 93 PRO A N 1
ATOM 801 C CA . PRO A 1 93 ? -2.392 9.885 8.397 1.00 97.44 93 PRO A CA 1
ATOM 802 C C . PRO A 1 93 ? -3.137 9.506 7.113 1.00 97.44 93 PRO A C 1
ATOM 804 O O . PRO A 1 93 ? -4.228 10.019 6.872 1.00 97.44 93 PRO A O 1
ATOM 807 N N . LYS A 1 94 ? -2.610 8.547 6.333 1.00 97.44 94 LYS A N 1
ATOM 808 C CA . LYS A 1 94 ? -3.257 8.056 5.106 1.00 97.44 94 LYS A CA 1
ATOM 809 C C . LYS A 1 94 ? -4.656 7.526 5.408 1.00 97.44 94 LYS A C 1
ATOM 811 O O . LYS A 1 94 ? -5.611 7.915 4.748 1.00 97.44 94 LYS A O 1
ATOM 816 N N . PHE A 1 95 ? -4.780 6.680 6.428 1.00 97.44 95 PHE A N 1
ATOM 817 C CA . PHE A 1 95 ? -6.058 6.098 6.823 1.00 97.44 95 PHE A CA 1
ATOM 818 C C . PHE A 1 95 ? -7.060 7.159 7.302 1.00 97.44 95 PHE A C 1
ATOM 820 O O . PHE A 1 95 ? -8.221 7.138 6.891 1.00 97.44 95 PHE A O 1
ATOM 827 N N . ARG A 1 96 ? -6.620 8.121 8.122 1.00 95.44 96 ARG A N 1
ATOM 828 C CA . ARG A 1 96 ? -7.483 9.192 8.652 1.00 95.44 96 ARG A CA 1
ATOM 829 C C . ARG A 1 96 ? -7.994 10.129 7.558 1.00 95.44 96 ARG A C 1
ATOM 831 O O . ARG A 1 96 ? -9.186 10.424 7.530 1.00 95.44 96 ARG A O 1
ATOM 838 N N . ILE A 1 97 ? -7.118 10.545 6.641 1.00 96.19 97 ILE A N 1
ATOM 839 C CA . ILE A 1 97 ? -7.486 11.394 5.497 1.00 96.19 97 ILE A CA 1
ATOM 840 C C . ILE A 1 97 ? -8.481 10.658 4.602 1.00 96.19 97 ILE A C 1
ATOM 842 O O . ILE A 1 97 ? -9.515 11.213 4.243 1.00 96.19 97 ILE A O 1
ATOM 846 N N . LEU A 1 98 ? -8.203 9.391 4.291 1.00 97.25 98 LEU A N 1
ATOM 847 C CA . LEU A 1 98 ? -9.058 8.590 3.424 1.00 97.25 98 LEU A CA 1
ATOM 848 C C . LEU A 1 98 ? -10.440 8.352 4.058 1.00 97.25 98 LEU A C 1
ATOM 850 O O . LEU A 1 98 ? -11.463 8.467 3.389 1.00 97.25 98 LEU A O 1
ATOM 854 N N . SER A 1 99 ? -10.476 8.109 5.370 1.00 95.88 99 SER A N 1
ATOM 855 C CA . SER A 1 99 ? -11.721 7.956 6.131 1.00 95.88 99 SER A CA 1
ATOM 856 C C . SER A 1 99 ? -12.559 9.234 6.139 1.00 95.88 99 SER A C 1
ATOM 858 O O . SER A 1 99 ? -13.779 9.153 6.017 1.00 95.88 99 SER A O 1
ATOM 860 N N . ALA A 1 100 ? -11.931 10.405 6.271 1.00 95.00 100 ALA A N 1
ATOM 861 C CA . ALA A 1 100 ? -12.623 11.692 6.217 1.00 95.00 100 ALA A CA 1
ATOM 862 C C . ALA A 1 100 ? -13.111 12.022 4.797 1.00 95.00 100 ALA A C 1
ATOM 864 O O . ALA A 1 100 ? -14.235 12.483 4.628 1.00 95.00 100 ALA A O 1
ATOM 865 N N . PHE A 1 101 ? -12.300 11.729 3.776 1.00 96.38 101 PHE A N 1
ATOM 866 C CA . PHE A 1 101 ? -12.651 11.963 2.376 1.00 96.38 101 PHE A CA 1
ATOM 867 C C . PHE A 1 101 ? -13.880 11.152 1.945 1.00 96.38 101 PHE A C 1
ATOM 869 O O . PHE A 1 101 ? -14.803 11.704 1.350 1.00 96.38 101 PHE A O 1
ATOM 876 N N . TYR A 1 102 ? -13.927 9.860 2.290 1.00 96.94 102 TYR A N 1
ATOM 877 C CA . TYR A 1 102 ? -15.063 8.998 1.949 1.00 96.94 102 TYR A CA 1
ATOM 878 C C . TYR A 1 102 ? -16.303 9.225 2.826 1.00 96.94 102 TYR A C 1
ATOM 880 O O . TYR A 1 102 ? -17.404 8.855 2.428 1.00 96.94 102 TYR A O 1
ATOM 888 N N . ASN A 1 103 ? -16.160 9.852 3.996 1.00 94.00 103 ASN A N 1
ATOM 889 C CA . ASN A 1 103 ? -17.277 10.209 4.872 1.00 94.00 103 ASN A CA 1
ATOM 890 C C . ASN A 1 103 ? -17.456 11.732 4.915 1.00 94.00 103 ASN A C 1
ATOM 892 O O . ASN A 1 103 ? -17.229 12.369 5.944 1.00 94.00 103 ASN A O 1
ATOM 896 N N . GLN A 1 104 ? -17.873 12.307 3.785 1.00 92.38 104 GLN A N 1
ATOM 897 C CA . GLN A 1 104 ? -18.056 13.752 3.636 1.00 92.38 104 GLN A CA 1
ATOM 898 C C . GLN A 1 104 ? -19.006 14.324 4.698 1.00 92.38 104 GLN A C 1
ATOM 900 O O . GLN A 1 104 ? -20.059 13.753 4.986 1.00 92.38 104 GLN A O 1
ATOM 905 N N . GLY A 1 105 ? -18.610 15.451 5.298 1.00 89.38 105 GLY A N 1
ATOM 906 C CA . GLY A 1 105 ? -19.392 16.144 6.327 1.00 89.38 105 GLY A CA 1
ATOM 907 C C . GLY A 1 105 ? -19.509 15.401 7.663 1.00 89.38 105 GLY A C 1
ATOM 908 O O . GLY A 1 105 ? -20.265 15.832 8.528 1.00 89.38 105 GLY A O 1
ATOM 909 N N . LYS A 1 106 ? -18.783 14.291 7.858 1.00 91.38 106 LYS A N 1
ATOM 910 C CA . LYS A 1 106 ? -18.814 13.495 9.093 1.00 91.38 106 LYS A CA 1
ATOM 911 C C . LYS A 1 106 ? -17.449 13.478 9.775 1.00 91.38 106 LYS A C 1
ATOM 913 O O . LYS A 1 106 ? -16.406 13.604 9.138 1.00 91.38 106 LYS A O 1
ATOM 918 N N . ARG A 1 107 ? -17.453 13.249 11.091 1.00 92.19 107 ARG A N 1
ATOM 919 C CA . ARG A 1 107 ? -16.245 13.046 11.908 1.00 92.19 107 ARG A CA 1
ATOM 920 C C . ARG A 1 107 ? -16.065 11.545 12.188 1.00 92.19 107 ARG A C 1
ATOM 922 O O . ARG A 1 107 ? -16.738 11.013 13.069 1.00 92.19 107 ARG A O 1
ATOM 929 N N . PRO A 1 108 ? -15.166 10.822 11.488 1.00 94.25 108 PRO A N 1
ATOM 930 C CA . PRO A 1 108 ? -15.051 9.364 11.621 1.00 94.25 108 PRO A CA 1
ATOM 931 C C . PRO A 1 108 ? -14.375 8.895 12.924 1.00 94.25 108 PRO A C 1
ATOM 933 O O . PRO A 1 108 ? -14.197 7.695 13.114 1.00 94.25 108 PRO A O 1
ATOM 936 N N . GLY A 1 109 ? -14.010 9.800 13.841 1.00 93.50 109 GLY A N 1
ATOM 937 C CA . GLY A 1 109 ? -13.231 9.486 15.045 1.00 93.50 109 GLY A CA 1
ATOM 938 C C . GLY A 1 109 ? -13.833 8.381 15.920 1.00 93.50 109 GLY A C 1
ATOM 939 O O . GLY A 1 109 ? -13.105 7.483 16.340 1.00 93.50 109 GLY A O 1
ATOM 940 N N . VAL A 1 110 ? -15.153 8.394 16.141 1.00 95.12 110 VAL A N 1
ATOM 941 C CA . VAL A 1 110 ? -15.841 7.340 16.914 1.00 95.12 110 VAL A CA 1
ATOM 942 C C . VAL A 1 110 ? -15.777 5.993 16.200 1.00 95.12 110 VAL A C 1
ATOM 944 O O . VAL A 1 110 ? -15.481 4.979 16.826 1.00 95.12 110 VAL A O 1
ATOM 947 N N . LYS A 1 111 ? -16.007 5.966 14.883 1.00 95.44 111 LYS A N 1
ATOM 948 C CA . LYS A 1 111 ? -15.948 4.726 14.097 1.00 95.44 111 LYS A CA 1
ATOM 949 C C . LYS A 1 111 ? -14.539 4.139 14.076 1.00 95.44 111 LYS A C 1
ATOM 951 O O . LYS A 1 111 ? -14.405 2.931 14.204 1.00 95.44 111 LYS A O 1
ATOM 956 N N . ILE A 1 112 ? -13.506 4.980 14.010 1.00 95.75 112 ILE A N 1
ATOM 957 C CA . ILE A 1 112 ? -12.108 4.539 14.104 1.00 95.75 112 ILE A CA 1
ATOM 958 C C . ILE A 1 112 ? -11.829 3.909 15.473 1.00 95.75 112 ILE A C 1
ATOM 960 O O . ILE A 1 112 ? -11.224 2.843 15.535 1.00 95.75 112 ILE A O 1
ATOM 964 N N . SER A 1 113 ? -12.301 4.515 16.569 1.00 95.94 113 SER A N 1
ATOM 965 C CA . SER A 1 113 ? -12.173 3.901 17.895 1.00 95.94 113 SER A CA 1
ATOM 966 C C . SER A 1 113 ? -12.884 2.543 17.949 1.00 95.94 113 SER A C 1
ATOM 968 O O . SER A 1 113 ? -12.284 1.569 18.386 1.00 95.94 113 SER A O 1
ATOM 970 N N . LEU A 1 114 ? -14.108 2.423 17.427 1.00 95.88 114 LEU A N 1
ATOM 971 C CA . LEU A 1 114 ? -14.821 1.137 17.381 1.00 95.88 114 LEU A CA 1
ATOM 972 C C . LEU A 1 114 ? -14.094 0.075 16.535 1.00 95.88 114 LEU A C 1
ATOM 974 O O . LEU A 1 114 ? -14.043 -1.080 16.943 1.00 95.88 114 LEU A O 1
ATOM 978 N N . MET A 1 115 ? -13.462 0.455 15.421 1.00 95.81 115 MET A N 1
ATOM 979 C CA . MET A 1 115 ? -12.606 -0.455 14.642 1.00 95.81 115 MET A CA 1
ATOM 980 C C . MET A 1 115 ? -11.383 -0.925 15.443 1.00 95.81 115 MET A C 1
ATOM 982 O O . MET A 1 115 ? -10.974 -2.076 15.326 1.00 95.81 115 MET A O 1
ATOM 986 N N . THR A 1 116 ? -10.805 -0.066 16.291 1.00 96.12 116 THR A N 1
ATOM 987 C CA . THR A 1 116 ? -9.718 -0.459 17.205 1.00 96.12 116 THR A CA 1
ATOM 988 C C . THR A 1 116 ? -10.195 -1.488 18.229 1.00 96.12 116 THR A C 1
ATOM 990 O O . THR A 1 116 ? -9.475 -2.446 18.507 1.00 96.12 116 THR A O 1
ATOM 993 N N . TYR A 1 117 ? -11.406 -1.312 18.771 1.00 96.44 117 TYR A N 1
ATOM 994 C CA . TYR A 1 117 ? -12.025 -2.296 19.662 1.00 96.44 117 TYR A CA 1
ATOM 995 C C . TYR A 1 117 ? -12.205 -3.638 18.942 1.00 96.44 117 TYR A C 1
ATOM 997 O O . TYR A 1 117 ? -11.761 -4.666 19.443 1.00 96.44 117 TYR A O 1
ATOM 1005 N N . GLU A 1 118 ? -12.786 -3.618 17.739 1.00 95.75 118 GLU A N 1
ATOM 1006 C CA . GLU A 1 118 ? -13.036 -4.806 16.916 1.00 95.75 118 GLU A CA 1
ATOM 1007 C C . GLU A 1 118 ? -11.745 -5.577 16.597 1.00 95.75 118 GLU A C 1
ATOM 1009 O O . GLU A 1 118 ? -11.668 -6.782 16.836 1.00 95.75 118 GLU A O 1
ATOM 1014 N N . ALA A 1 119 ? -10.708 -4.873 16.124 1.00 95.62 119 ALA A N 1
ATOM 1015 C CA . ALA A 1 119 ? -9.403 -5.446 15.788 1.00 95.62 119 ALA A CA 1
ATOM 1016 C C . ALA A 1 119 ? -8.786 -6.218 16.966 1.00 95.62 119 ALA A C 1
ATOM 1018 O O . ALA A 1 119 ? -8.216 -7.297 16.806 1.00 95.62 119 ALA A O 1
ATOM 1019 N N . ARG A 1 120 ? -8.912 -5.660 18.170 1.00 96.06 120 ARG A N 1
ATOM 1020 C CA . ARG A 1 120 ? -8.336 -6.212 19.396 1.00 96.06 120 ARG A CA 1
ATOM 1021 C C . ARG A 1 120 ? -9.183 -7.326 20.004 1.00 96.06 120 ARG A C 1
ATOM 1023 O O . ARG A 1 120 ? -8.625 -8.313 20.474 1.00 96.06 120 ARG A O 1
ATOM 1030 N N . TYR A 1 121 ? -10.501 -7.175 19.986 1.00 96.31 121 TYR A N 1
ATOM 1031 C CA . TYR A 1 121 ? -11.421 -8.142 20.571 1.00 96.31 121 TYR A CA 1
ATOM 1032 C C . TYR A 1 121 ? -11.541 -9.390 19.690 1.00 96.31 121 TYR A C 1
ATOM 1034 O O . TYR A 1 121 ? -11.145 -10.475 20.103 1.00 96.31 121 TYR A O 1
ATOM 1042 N N . PHE A 1 122 ? -11.987 -9.235 18.438 1.00 95.19 122 PHE A N 1
ATOM 1043 C CA . PHE A 1 122 ? -12.324 -10.373 17.578 1.00 95.19 122 PHE A CA 1
ATOM 1044 C C . PHE A 1 122 ? -11.110 -11.039 16.929 1.00 95.19 122 PHE A C 1
ATOM 1046 O O . PHE A 1 122 ? -11.087 -12.258 16.803 1.00 95.19 122 PHE A O 1
ATOM 1053 N N . TYR A 1 123 ? -10.105 -10.262 16.512 1.00 94.81 123 TYR A N 1
ATOM 1054 C CA . TYR A 1 123 ? -8.983 -10.811 15.736 1.00 94.81 123 TYR A CA 1
ATOM 1055 C C . TYR A 1 123 ? -7.739 -11.107 16.573 1.00 94.81 123 TYR A C 1
ATOM 1057 O O . TYR A 1 123 ? -6.929 -11.933 16.166 1.00 94.81 123 TYR A O 1
ATOM 1065 N N . ARG A 1 124 ? -7.574 -10.457 17.733 1.00 93.12 124 ARG A N 1
ATOM 1066 C CA . ARG A 1 124 ? -6.465 -10.731 18.665 1.00 93.12 124 ARG A CA 1
ATOM 1067 C C . ARG A 1 124 ? -6.894 -11.553 19.888 1.00 93.12 124 ARG A C 1
ATOM 1069 O O . ARG A 1 124 ? -6.029 -12.128 20.539 1.00 93.12 124 ARG A O 1
ATOM 1076 N N . GLY A 1 125 ? -8.193 -11.622 20.197 1.00 93.19 125 GLY A N 1
ATOM 1077 C CA . GLY A 1 125 ? -8.712 -12.367 21.350 1.00 93.19 125 GLY A CA 1
ATOM 1078 C C . GLY A 1 125 ? -8.492 -11.664 22.692 1.00 93.19 125 GLY A C 1
ATOM 1079 O O . GLY A 1 125 ? -8.292 -12.326 23.704 1.00 93.19 125 GLY A O 1
ATOM 1080 N N . MET A 1 126 ? -8.457 -10.325 22.713 1.00 93.56 126 MET A N 1
ATOM 1081 C CA . MET A 1 126 ? -8.354 -9.560 23.960 1.00 93.56 126 MET A CA 1
ATOM 1082 C C . MET A 1 126 ? -9.746 -9.181 24.470 1.00 93.56 126 MET A C 1
ATOM 1084 O O . MET A 1 126 ? -10.347 -8.240 23.954 1.00 93.56 126 MET A O 1
ATOM 1088 N N . ASP A 1 127 ? -10.216 -9.849 25.526 1.00 93.88 127 ASP A N 1
ATOM 1089 C CA . ASP A 1 127 ? -11.543 -9.607 26.121 1.00 93.88 127 ASP A CA 1
ATOM 1090 C C . ASP A 1 127 ? -11.719 -8.184 26.677 1.00 93.88 127 ASP A C 1
ATOM 1092 O O . ASP A 1 127 ? -12.824 -7.636 26.722 1.00 93.88 127 ASP A O 1
ATOM 1096 N N . HIS A 1 128 ? -10.614 -7.551 27.075 1.00 93.69 128 HIS A N 1
ATOM 1097 C CA . HIS A 1 128 ? -10.570 -6.170 27.555 1.00 93.69 128 HIS A CA 1
ATOM 1098 C C . HIS A 1 128 ? -9.682 -5.321 26.637 1.00 93.69 128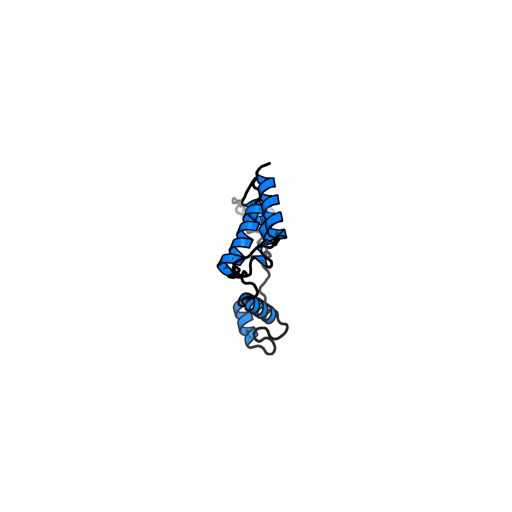 HIS A C 1
ATOM 1100 O O . HIS A 1 128 ? -8.531 -5.028 26.964 1.00 93.69 128 HIS A O 1
ATOM 1106 N N . PRO A 1 129 ? -10.188 -4.930 25.456 1.00 93.00 129 PRO A N 1
ATOM 1107 C CA . PRO A 1 129 ? -9.371 -4.309 24.418 1.00 93.00 129 PRO A CA 1
ATOM 1108 C C . PRO A 1 129 ? -9.065 -2.829 24.680 1.00 93.00 129 PRO A C 1
ATOM 1110 O O . PRO A 1 129 ? -8.172 -2.291 24.022 1.00 93.00 129 PRO A O 1
ATOM 1113 N N . PHE A 1 130 ? -9.785 -2.173 25.600 1.00 96.38 130 PHE A N 1
ATOM 1114 C CA . PHE A 1 130 ? -9.589 -0.767 25.954 1.00 96.38 130 PHE A CA 1
ATOM 1115 C C . PHE A 1 130 ? -9.163 -0.560 27.399 1.00 96.38 130 PHE A C 1
ATOM 1117 O O . PHE A 1 130 ? -9.746 -1.099 28.337 1.00 96.38 130 PHE A O 1
ATOM 1124 N N . THR A 1 131 ? -8.191 0.329 27.557 1.00 96.00 131 THR A N 1
ATOM 1125 C CA . THR A 1 131 ? -7.795 0.916 28.836 1.00 96.00 131 THR A CA 1
ATOM 1126 C C . THR A 1 131 ? -8.711 2.081 29.224 1.00 96.00 131 THR A C 1
ATOM 1128 O O . THR A 1 131 ? -9.462 2.611 28.404 1.00 96.00 131 THR A O 1
ATOM 1131 N N . ILE A 1 132 ? -8.611 2.550 30.471 1.00 96.56 132 ILE A N 1
ATOM 1132 C CA . ILE A 1 132 ? -9.396 3.692 30.976 1.00 96.56 132 ILE A CA 1
ATOM 1133 C C . ILE A 1 132 ? -9.206 4.948 30.105 1.00 96.56 132 ILE A C 1
ATOM 1135 O O . ILE A 1 132 ? -10.166 5.673 29.847 1.00 96.56 132 ILE A O 1
ATOM 1139 N N . ASN A 1 133 ? -7.992 5.184 29.598 1.00 97.12 133 ASN A N 1
ATOM 1140 C CA . ASN A 1 133 ? -7.704 6.320 28.720 1.00 97.12 133 ASN A CA 1
ATOM 1141 C C . ASN A 1 133 ? -8.426 6.211 27.371 1.00 97.12 133 ASN A C 1
ATOM 1143 O O . ASN A 1 133 ? -8.950 7.204 26.873 1.00 97.12 133 ASN A O 1
ATOM 1147 N N . GLU A 1 134 ? -8.485 5.012 26.795 1.00 95.25 134 GLU A N 1
ATOM 1148 C CA . GLU A 1 134 ? -9.154 4.766 25.512 1.00 95.25 134 GLU A CA 1
ATOM 1149 C C . GLU A 1 134 ? -10.677 4.806 25.657 1.00 95.25 134 GLU A C 1
ATOM 1151 O O . GLU A 1 134 ? -11.369 5.320 24.781 1.00 95.25 134 GLU A O 1
ATOM 1156 N N . ILE A 1 135 ? -11.197 4.348 26.800 1.00 96.38 135 ILE A N 1
ATOM 1157 C CA . ILE A 1 135 ? -12.603 4.531 27.162 1.00 96.38 135 ILE A CA 1
ATOM 1158 C C . ILE A 1 135 ? -12.905 6.031 27.248 1.00 96.38 135 ILE A C 1
ATOM 1160 O O . ILE A 1 135 ? -13.825 6.502 26.584 1.00 96.38 135 ILE A O 1
ATOM 1164 N N . LYS A 1 136 ? -12.108 6.808 27.993 1.00 96.62 136 LYS A N 1
ATOM 1165 C CA . LYS A 1 136 ? -12.275 8.267 28.106 1.00 96.62 136 LYS A CA 1
ATOM 1166 C C . LYS A 1 136 ? -12.255 8.964 26.740 1.00 96.62 136 LYS A C 1
ATOM 1168 O O . LYS A 1 136 ? -13.103 9.816 26.489 1.00 96.62 136 LYS A O 1
ATOM 1173 N N . ASP A 1 137 ? -11.327 8.594 25.860 1.00 96.12 137 ASP A N 1
ATOM 1174 C CA . ASP A 1 137 ? -11.250 9.110 24.488 1.00 96.12 137 ASP A CA 1
ATOM 1175 C C . ASP A 1 137 ? -12.502 8.759 23.663 1.00 96.12 137 ASP A C 1
ATOM 1177 O O . ASP A 1 137 ? -13.048 9.616 22.967 1.00 96.12 137 ASP A O 1
ATOM 1181 N N . LEU A 1 138 ? -13.029 7.536 23.793 1.00 95.56 138 LEU A N 1
ATOM 1182 C CA . LEU A 1 138 ? -14.288 7.148 23.154 1.00 95.56 138 LEU A CA 1
ATOM 1183 C C . LEU A 1 138 ? -15.465 8.011 23.637 1.00 95.56 138 LEU A C 1
ATOM 1185 O O . LEU A 1 138 ? -16.229 8.508 22.809 1.00 95.56 138 LEU A O 1
ATOM 1189 N N . TRP A 1 139 ? -15.601 8.224 24.950 1.00 94.25 139 TRP A N 1
ATOM 1190 C CA . TRP A 1 139 ? -16.653 9.079 25.520 1.00 94.25 139 TRP A CA 1
ATOM 1191 C C . TRP A 1 139 ? -16.534 10.529 25.053 1.00 94.25 139 TRP A C 1
ATOM 1193 O O . TRP A 1 139 ? -17.542 11.152 24.719 1.00 94.25 139 TRP A O 1
ATOM 1203 N N . PHE A 1 140 ? -15.311 11.056 24.984 1.00 96.25 140 PHE A N 1
ATOM 1204 C CA . PHE A 1 140 ? -15.055 12.401 24.478 1.00 96.25 140 PHE A CA 1
ATOM 1205 C C . PHE A 1 140 ? -15.511 12.542 23.019 1.00 96.25 140 PHE A C 1
ATOM 1207 O O . PHE A 1 140 ? -16.286 13.439 22.692 1.00 96.25 140 PHE A O 1
ATOM 1214 N N . LYS A 1 141 ? -15.131 11.593 22.159 1.00 94.31 141 LYS A N 1
ATOM 1215 C CA . LYS A 1 141 ? -15.536 11.576 20.746 1.00 94.31 141 LYS A CA 1
ATOM 1216 C C . LYS A 1 141 ? -17.044 11.393 20.554 1.00 94.31 141 LYS A C 1
ATOM 1218 O O . LYS A 1 141 ? -17.603 11.946 19.614 1.00 94.31 141 LYS A O 1
ATOM 1223 N N . LEU A 1 142 ? -17.712 10.619 21.413 1.00 93.44 142 LEU A N 1
ATOM 1224 C CA . LEU A 1 142 ? -19.173 10.473 21.387 1.00 93.44 142 LEU A CA 1
ATOM 1225 C C . LEU A 1 142 ? -19.880 11.784 21.739 1.00 93.44 142 LEU A C 1
ATOM 1227 O O . LEU A 1 142 ? -20.897 12.106 21.126 1.00 93.44 142 LEU A O 1
ATOM 1231 N N . LYS A 1 143 ? -19.332 12.547 22.690 1.00 94.00 143 LYS A N 1
ATOM 1232 C CA . LYS A 1 143 ? -19.851 13.868 23.046 1.00 94.00 143 LYS A CA 1
ATOM 1233 C C . LYS A 1 143 ? -19.731 14.854 21.876 1.00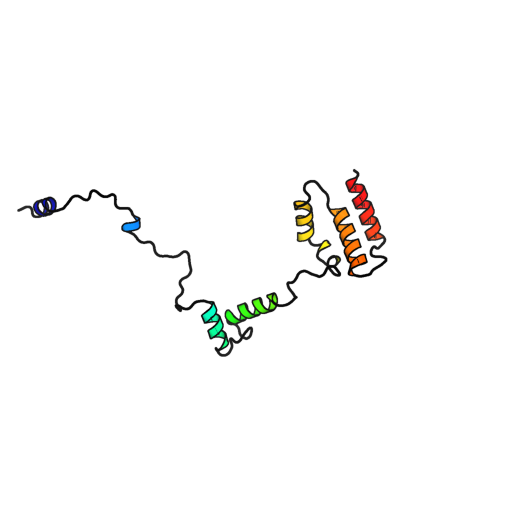 94.00 143 LYS A C 1
ATOM 1235 O O . LYS A 1 143 ? -20.725 15.487 21.545 1.00 94.00 143 LYS A O 1
ATOM 1240 N N . GLU A 1 144 ? -18.575 14.916 21.209 1.00 89.00 144 GLU A N 1
ATOM 1241 C CA . GLU A 1 144 ? -18.328 15.822 20.066 1.00 89.00 144 GLU A CA 1
ATOM 1242 C C . GLU A 1 144 ? -19.248 15.606 18.852 1.00 89.00 144 GLU A C 1
ATOM 1244 O O . GLU A 1 144 ? -19.296 16.453 17.970 1.00 89.00 144 GLU A O 1
ATOM 1249 N N . ILE A 1 145 ? -19.907 14.450 18.737 1.00 78.25 145 ILE A N 1
ATOM 1250 C CA . ILE A 1 145 ? -20.851 14.177 17.639 1.00 78.25 145 ILE A CA 1
ATOM 1251 C C . ILE A 1 145 ? -22.257 14.699 17.964 1.00 78.25 145 ILE A C 1
ATOM 1253 O O . ILE A 1 145 ? -23.061 14.897 17.056 1.00 78.25 145 ILE A O 1
ATOM 1257 N N . LYS A 1 146 ? -22.579 14.842 19.254 1.00 67.69 146 LYS A N 1
ATOM 1258 C CA . LYS A 1 146 ? -23.913 15.230 19.723 1.00 67.69 146 LYS A CA 1
ATOM 1259 C C . LYS A 1 146 ? -24.096 16.750 19.784 1.00 67.69 146 LYS A C 1
ATOM 1261 O O . LYS A 1 146 ? -25.235 17.205 19.707 1.00 67.69 146 LYS A O 1
ATOM 1266 N N . GLU A 1 147 ? -23.002 17.484 19.972 1.00 54.44 147 GLU A N 1
ATOM 1267 C CA . GLU A 1 147 ? -22.922 18.951 19.877 1.00 54.44 147 GLU A CA 1
ATOM 1268 C C . GLU A 1 147 ? -22.702 19.384 18.421 1.00 54.44 147 GLU A C 1
ATOM 1270 O O . GLU A 1 147 ? -23.346 20.376 18.015 1.00 54.44 147 GLU A O 1
#

Foldseek 3Di:
DPPVVVVVVPDDDDPDDDDPCNVDPDDDDPDDDDPVPDDPVVVLVVQCVDPQRNQLGHDDPSNVVSVVVVVVVDCVPPDDDLLCCLVEPLVDPVNLVVVPVVVDPDRCQLVSLVSQVCSCCPVVPDPCSDDPVSVVSNVVVVVVRVD

Sequence (147 aa):
MNISRVLLSSSKILKRNIEFKEIFTPRWFLECPNYSRMPLWKRFFEGQYTNGSFLFFGNAWTSMFAFAFMLWYSRIFDPPPLERIDKYWLNSPKFRILSAFYNQGKRPGVKISLMTYEARYFYRGMDHPFTINEIKDLWFKLKEIKE